Protein AF-F9DR01-F1 (afdb_monomer)

Foldseek 3Di:
DDPPPPPPPPVWFFDWFKADLVVLATDHPVRLVVDDPVVVVVQCVDFMWTDDGFWIATPVLVVPDPVCSVVRTDGPVVVCVVSVHDNNCSNVVVPPPPPPD

Organism: NCBI:txid1027292

Nearest PDB structures (foldseek):
  3r2w-assembly1_A  TM=2.822E-01  e=9.956E+00  Homo sapiens

Structure (mmCIF, N/CA/C/O backbone):
data_AF-F9DR01-F1
#
_entry.id   AF-F9DR01-F1
#
loop_
_atom_site.group_PDB
_atom_site.id
_atom_site.type_symbol
_atom_site.label_atom_id
_atom_site.label_alt_id
_atom_site.label_comp_id
_atom_site.label_asym_id
_atom_site.label_entity_id
_atom_site.label_seq_id
_atom_site.pdbx_PDB_ins_code
_atom_site.Cartn_x
_atom_site.Cartn_y
_atom_site.Cartn_z
_atom_site.occupancy
_atom_site.B_iso_or_equiv
_atom_site.auth_seq_id
_atom_site.auth_comp_id
_atom_site.auth_asym_id
_atom_site.auth_atom_id
_atom_site.pdbx_PDB_model_num
ATOM 1 N N . MET A 1 1 ? 2.318 16.199 -36.575 1.00 39.16 1 MET A N 1
ATOM 2 C CA . MET A 1 1 ? 3.151 15.101 -36.043 1.00 39.16 1 MET A CA 1
ATOM 3 C C . MET A 1 1 ? 3.349 15.396 -34.568 1.00 39.16 1 MET A C 1
ATOM 5 O O . MET A 1 1 ? 4.047 16.349 -34.258 1.00 39.16 1 MET A O 1
ATOM 9 N N . LEU A 1 2 ? 2.621 14.710 -33.686 1.00 42.94 2 LEU A N 1
ATOM 10 C CA . LEU A 1 2 ? 2.766 14.884 -32.237 1.00 42.94 2 LEU A CA 1
ATOM 11 C C . LEU A 1 2 ? 4.028 14.123 -31.804 1.00 42.94 2 LEU A C 1
ATOM 13 O O . LEU A 1 2 ? 4.179 12.973 -32.228 1.00 42.94 2 LEU A O 1
ATOM 17 N N . PRO A 1 3 ? 4.956 14.729 -31.044 1.00 44.06 3 PRO A N 1
ATOM 18 C CA . PRO A 1 3 ? 6.095 13.991 -30.529 1.00 44.06 3 PRO A CA 1
ATOM 19 C C . PRO A 1 3 ? 5.583 12.947 -29.538 1.00 44.06 3 PRO A C 1
ATOM 21 O O . PRO A 1 3 ? 4.746 13.238 -28.686 1.00 44.06 3 PRO A O 1
ATOM 24 N N . ALA A 1 4 ? 6.063 11.717 -29.713 1.00 44.56 4 ALA A N 1
ATOM 25 C CA . ALA A 1 4 ? 5.839 10.617 -28.799 1.00 44.56 4 ALA A CA 1
ATOM 26 C C . ALA A 1 4 ? 6.187 11.073 -27.380 1.00 44.56 4 ALA A C 1
ATOM 28 O O . ALA A 1 4 ? 7.318 11.494 -27.129 1.00 44.56 4 ALA A O 1
ATOM 29 N N . THR A 1 5 ? 5.212 11.004 -26.476 1.00 41.69 5 THR A N 1
ATOM 30 C CA . THR A 1 5 ? 5.437 11.136 -25.042 1.00 41.69 5 THR A CA 1
ATOM 31 C C . THR A 1 5 ? 6.469 10.083 -24.675 1.00 41.69 5 THR A C 1
ATOM 33 O O . THR A 1 5 ? 6.190 8.883 -24.717 1.00 41.69 5 THR A O 1
ATOM 36 N N . SER A 1 6 ? 7.697 10.537 -24.427 1.00 39.75 6 SER A N 1
ATOM 37 C CA . SER A 1 6 ? 8.756 9.724 -23.858 1.00 39.75 6 SER A CA 1
ATOM 38 C C . SER A 1 6 ? 8.204 9.103 -22.586 1.00 39.75 6 SER A C 1
ATOM 40 O O . SER A 1 6 ? 8.115 9.767 -21.559 1.00 39.75 6 SER A O 1
ATOM 42 N N . LEU A 1 7 ? 7.864 7.818 -22.660 1.00 41.94 7 LEU A N 1
ATOM 43 C CA . LEU A 1 7 ? 7.908 6.916 -21.522 1.00 41.94 7 LEU A CA 1
ATOM 44 C C . LEU A 1 7 ? 9.376 6.874 -21.096 1.00 41.94 7 LEU A C 1
ATOM 46 O O . LEU A 1 7 ? 10.134 5.977 -21.469 1.00 41.94 7 LEU A O 1
ATOM 50 N N . ALA A 1 8 ? 9.811 7.928 -20.406 1.00 39.22 8 ALA A N 1
ATOM 51 C CA . ALA A 1 8 ? 11.029 7.905 -19.642 1.00 39.22 8 ALA A CA 1
ATOM 52 C C . ALA A 1 8 ? 10.784 6.837 -18.583 1.00 39.22 8 ALA A C 1
ATOM 54 O O . ALA A 1 8 ? 10.113 7.060 -17.583 1.00 39.22 8 ALA A O 1
ATOM 55 N N . VAL A 1 9 ? 11.277 5.639 -18.877 1.00 41.41 9 VAL A N 1
ATOM 56 C CA . VAL A 1 9 ? 11.620 4.630 -17.889 1.00 41.41 9 VAL A CA 1
ATOM 57 C C . VAL A 1 9 ? 12.555 5.299 -16.886 1.00 41.41 9 VAL A C 1
ATOM 59 O O . VAL A 1 9 ? 13.776 5.216 -16.997 1.00 41.41 9 VAL A O 1
ATOM 62 N N . SER A 1 10 ? 11.976 5.999 -15.914 1.00 43.12 10 SER A N 1
ATOM 63 C CA . SER A 1 10 ? 12.639 6.271 -14.655 1.00 43.12 10 SER A CA 1
ATOM 64 C C . SER A 1 10 ? 12.843 4.900 -14.040 1.00 43.12 10 SER A C 1
ATOM 66 O O . SER A 1 10 ? 11.946 4.313 -13.443 1.00 43.12 10 SER A O 1
ATOM 68 N N . ALA A 1 11 ? 14.034 4.345 -14.262 1.00 47.88 11 ALA A N 1
ATOM 69 C CA . ALA A 1 11 ? 14.533 3.125 -13.643 1.00 47.88 11 ALA A CA 1
ATOM 70 C C . ALA A 1 11 ? 14.788 3.326 -12.134 1.00 47.88 11 ALA A C 1
ATOM 72 O O . ALA A 1 11 ? 15.724 2.773 -11.563 1.00 47.88 11 ALA A O 1
ATOM 73 N N . GLU A 1 12 ? 13.953 4.135 -11.492 1.00 61.00 12 GLU A N 1
ATOM 74 C CA . GLU A 1 12 ? 13.905 4.378 -10.068 1.00 61.00 12 GLU A CA 1
ATOM 75 C C . GLU A 1 12 ? 12.525 3.908 -9.623 1.00 61.00 12 GLU A C 1
ATOM 77 O O . GLU A 1 12 ? 11.486 4.417 -10.049 1.00 61.00 12 GLU A O 1
ATOM 82 N N . ASN A 1 13 ? 12.516 2.833 -8.834 1.00 72.00 13 ASN A N 1
ATOM 83 C CA . ASN A 1 13 ? 11.287 2.300 -8.265 1.00 72.00 13 ASN A CA 1
ATOM 84 C C . ASN A 1 13 ? 10.524 3.418 -7.545 1.00 72.00 13 ASN A C 1
ATOM 86 O O . ASN A 1 13 ? 11.148 4.263 -6.898 1.00 72.00 13 ASN A O 1
ATOM 90 N N . ALA A 1 14 ? 9.191 3.370 -7.590 1.00 75.50 14 ALA A N 1
ATOM 91 C CA . ALA A 1 14 ? 8.376 4.380 -6.932 1.00 75.50 14 ALA A CA 1
ATOM 92 C C . ALA A 1 14 ? 8.703 4.437 -5.433 1.00 75.50 14 ALA A C 1
ATOM 94 O O . ALA A 1 14 ? 9.015 3.399 -4.819 1.00 75.50 14 ALA A O 1
ATOM 95 N N . PRO A 1 15 ? 8.646 5.631 -4.819 1.00 81.88 15 PRO A N 1
ATOM 96 C CA . PRO A 1 15 ? 9.052 5.796 -3.437 1.00 81.88 15 PRO A CA 1
ATOM 97 C C . PRO A 1 15 ? 8.224 4.907 -2.508 1.00 81.88 15 PRO A C 1
ATOM 99 O O . PRO A 1 15 ? 7.050 4.607 -2.729 1.00 81.88 15 PRO A O 1
ATOM 102 N N . THR A 1 16 ? 8.854 4.439 -1.435 1.00 86.19 16 THR A N 1
ATOM 103 C CA . THR A 1 16 ? 8.180 3.528 -0.507 1.00 86.19 16 THR A CA 1
ATOM 104 C C . THR A 1 16 ? 7.114 4.274 0.292 1.00 86.19 16 THR A C 1
ATOM 106 O O . THR A 1 16 ? 7.423 5.183 1.065 1.00 86.19 16 THR A O 1
ATOM 109 N N . GLY A 1 17 ? 5.863 3.844 0.168 1.00 88.56 17 GLY A N 1
ATOM 110 C CA . GLY A 1 17 ? 4.729 4.479 0.831 1.00 88.56 17 GLY A CA 1
ATOM 111 C C . GLY A 1 17 ? 3.404 3.845 0.440 1.00 88.56 17 GLY A C 1
ATOM 112 O O . GLY A 1 17 ? 3.374 2.722 -0.062 1.00 88.56 17 GLY A O 1
ATOM 113 N N . ILE A 1 18 ? 2.313 4.548 0.726 1.00 90.25 18 ILE A N 1
ATOM 114 C CA . ILE A 1 18 ? 0.950 4.073 0.510 1.00 90.25 18 ILE A CA 1
ATOM 115 C C . ILE A 1 18 ? 0.319 4.872 -0.621 1.00 90.25 18 ILE A C 1
ATOM 117 O O . ILE A 1 18 ? 0.351 6.096 -0.610 1.00 90.25 18 ILE A O 1
ATOM 121 N N . TYR A 1 19 ? -0.274 4.165 -1.567 1.00 89.75 19 TYR A N 1
ATOM 122 C CA . TYR A 1 19 ? -0.823 4.691 -2.802 1.00 89.75 19 TYR A CA 1
ATOM 123 C C . TYR A 1 19 ? -2.308 4.361 -2.894 1.00 89.75 19 TYR A C 1
ATOM 125 O O . TYR A 1 19 ? -2.725 3.233 -2.624 1.00 89.75 19 TYR A O 1
ATOM 133 N N . SER A 1 20 ? -3.112 5.330 -3.304 1.00 90.00 20 SER A N 1
ATOM 134 C CA . SER A 1 20 ? -4.461 5.099 -3.804 1.00 90.00 20 SER A CA 1
ATOM 135 C C . SER A 1 20 ? -4.432 5.314 -5.303 1.00 90.00 20 SER A C 1
ATOM 137 O O . SER A 1 20 ? -4.219 6.435 -5.742 1.00 90.00 20 SER A O 1
ATOM 139 N N . VAL A 1 21 ? -4.650 4.252 -6.077 1.00 86.56 21 VAL A N 1
ATOM 140 C CA . VAL A 1 21 ? -4.759 4.366 -7.538 1.00 86.56 21 VAL A CA 1
ATOM 141 C C . VAL A 1 21 ? -6.060 5.060 -7.923 1.00 86.56 21 VAL A C 1
ATOM 143 O O . VAL A 1 21 ? -6.053 5.939 -8.763 1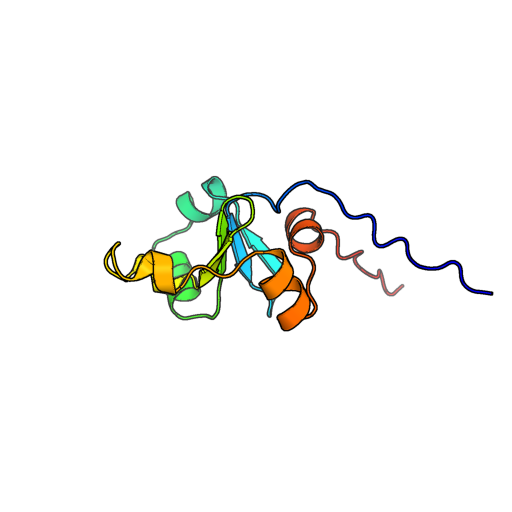.00 86.56 21 VAL A O 1
ATOM 146 N N . GLU A 1 22 ? -7.172 4.726 -7.260 1.00 84.75 22 GLU A N 1
ATOM 147 C CA . GLU A 1 22 ? -8.486 5.313 -7.575 1.00 84.75 22 GLU A CA 1
ATOM 148 C C . GLU A 1 22 ? -8.563 6.818 -7.298 1.00 84.75 22 GLU A C 1
ATOM 150 O O . GLU A 1 22 ? -9.393 7.506 -7.883 1.00 84.75 22 GLU A O 1
ATOM 155 N N . LYS A 1 23 ? -7.757 7.315 -6.355 1.00 84.62 23 LYS A N 1
ATOM 156 C CA . LYS A 1 23 ? -7.743 8.731 -5.963 1.00 84.62 23 LYS A CA 1
ATOM 157 C C . LYS A 1 23 ? -6.473 9.455 -6.388 1.00 84.62 23 LYS A C 1
ATOM 159 O O . LYS A 1 23 ? -6.380 10.649 -6.140 1.00 84.62 23 LYS A O 1
ATOM 164 N N . GLU A 1 24 ? -5.502 8.719 -6.920 1.00 84.25 24 GLU A N 1
ATOM 165 C CA . GLU A 1 24 ? -4.186 9.231 -7.311 1.00 84.25 24 GLU A CA 1
ATOM 166 C C . GLU A 1 24 ? -3.490 9.963 -6.148 1.00 84.25 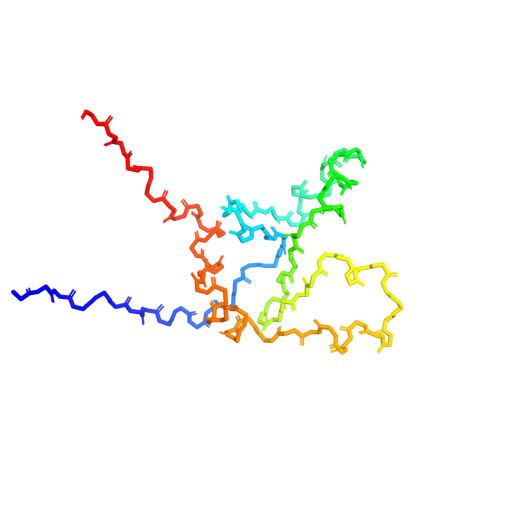24 GLU A C 1
ATOM 168 O O . GLU A 1 24 ? -2.921 11.040 -6.289 1.00 84.25 24 GLU A O 1
ATOM 173 N N . ILE A 1 25 ? -3.554 9.362 -4.951 1.00 85.94 25 ILE A N 1
ATOM 174 C CA . ILE A 1 25 ? -2.976 9.917 -3.717 1.00 85.94 25 ILE A CA 1
ATOM 175 C C . ILE A 1 25 ? -1.788 9.074 -3.275 1.00 85.94 25 ILE A C 1
ATOM 177 O O . ILE A 1 25 ? -1.897 7.851 -3.166 1.00 85.94 25 ILE A O 1
ATOM 181 N N . TYR A 1 26 ? -0.700 9.741 -2.903 1.00 87.88 26 TYR A N 1
ATOM 182 C CA . TYR A 1 26 ? 0.438 9.148 -2.213 1.00 87.88 26 TYR A CA 1
ATOM 183 C C . TYR A 1 26 ? 0.540 9.651 -0.768 1.00 87.88 26 TYR A C 1
ATOM 185 O O . TYR A 1 26 ? 0.379 10.836 -0.490 1.00 87.88 26 TYR A O 1
ATOM 193 N N . TYR A 1 27 ? 0.847 8.734 0.150 1.00 87.50 27 TYR A N 1
ATOM 194 C CA . TYR A 1 27 ? 1.271 9.039 1.509 1.00 87.50 27 TYR A CA 1
ATOM 195 C C . TYR A 1 27 ? 2.609 8.377 1.801 1.00 87.50 27 TYR A C 1
ATOM 197 O O . TYR A 1 27 ? 2.747 7.149 1.763 1.00 87.50 27 TYR A O 1
ATOM 205 N N . SER A 1 28 ? 3.586 9.182 2.201 1.00 85.19 28 SER A N 1
ATOM 206 C CA . SER A 1 28 ? 4.850 8.661 2.700 1.00 85.19 28 SER A CA 1
ATOM 207 C C . SER A 1 28 ? 4.661 7.879 4.004 1.00 85.19 28 SER A C 1
ATOM 209 O O . SER A 1 28 ? 3.687 8.037 4.751 1.00 85.19 28 SER A O 1
ATOM 211 N N . LYS A 1 29 ? 5.656 7.056 4.350 1.00 82.00 29 LYS A N 1
ATOM 212 C CA . LYS A 1 29 ? 5.699 6.353 5.644 1.00 82.00 29 LYS A CA 1
ATOM 213 C C . LYS A 1 29 ? 5.546 7.308 6.837 1.00 82.00 29 LYS A C 1
ATOM 215 O O . LYS A 1 29 ? 4.960 6.925 7.850 1.00 82.00 29 LYS A O 1
ATOM 220 N N . THR A 1 30 ? 6.088 8.521 6.738 1.00 80.88 30 THR A N 1
ATOM 221 C CA . THR A 1 30 ? 6.031 9.534 7.801 1.00 80.88 30 THR A CA 1
ATOM 222 C C . TH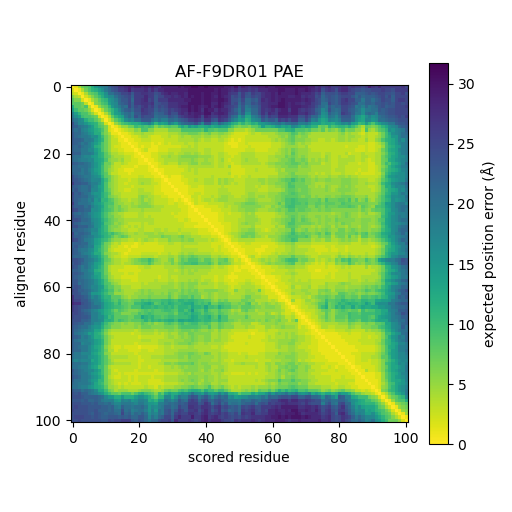R A 1 30 ? 4.625 10.105 7.939 1.00 80.88 30 THR A C 1
ATOM 224 O O . THR A 1 30 ? 4.089 10.124 9.047 1.00 80.88 30 THR A O 1
ATOM 227 N N . GLU A 1 31 ? 3.991 10.474 6.826 1.00 83.75 31 GLU A N 1
ATOM 228 C CA . GLU A 1 31 ? 2.612 10.974 6.820 1.00 83.75 31 GLU A CA 1
ATOM 229 C C . GLU A 1 31 ? 1.640 9.915 7.321 1.00 83.75 31 GLU A C 1
ATOM 231 O O . GLU A 1 31 ? 0.856 10.174 8.232 1.00 83.75 31 GLU A O 1
ATOM 236 N N . PHE A 1 32 ? 1.757 8.681 6.821 1.00 84.31 32 PHE A N 1
ATOM 237 C CA . PHE A 1 32 ? 0.916 7.593 7.296 1.00 84.31 32 PHE A CA 1
ATOM 238 C C . PHE A 1 32 ? 1.096 7.348 8.795 1.00 84.31 32 PHE A C 1
ATOM 240 O O . PHE A 1 32 ? 0.121 7.103 9.498 1.00 84.31 32 PHE A O 1
ATOM 247 N N . LYS A 1 33 ? 2.318 7.443 9.335 1.00 81.75 33 LYS A N 1
ATOM 248 C CA . LYS A 1 33 ? 2.540 7.326 10.785 1.00 81.75 33 LYS A CA 1
ATOM 249 C C . LYS A 1 33 ? 1.867 8.451 11.567 1.00 81.75 33 LYS A C 1
ATOM 251 O O . LYS A 1 33 ? 1.260 8.143 12.594 1.00 81.75 33 LYS A O 1
ATOM 256 N N . ALA A 1 34 ? 1.939 9.686 11.073 1.00 86.81 34 ALA A N 1
ATOM 257 C CA . ALA A 1 34 ? 1.337 10.864 11.692 1.00 86.81 34 ALA A CA 1
ATOM 258 C C . ALA A 1 34 ? -0.203 10.860 11.652 1.00 86.81 34 ALA A C 1
ATOM 260 O O . ALA A 1 34 ? -0.839 11.523 12.469 1.00 86.81 34 ALA A O 1
ATOM 261 N N . MET A 1 35 ? -0.819 10.081 10.756 1.00 84.88 35 MET A N 1
ATOM 262 C CA . MET A 1 35 ? -2.275 9.960 10.692 1.00 84.88 35 MET A CA 1
ATOM 263 C C . MET A 1 35 ? -2.892 9.366 11.957 1.00 84.88 35 MET A C 1
ATOM 265 O O . MET A 1 35 ? -2.383 8.420 12.575 1.00 84.88 35 MET A O 1
ATOM 269 N N . SER A 1 36 ? -4.080 9.872 12.272 1.00 89.00 36 SER A N 1
ATOM 270 C CA . SER A 1 36 ? -4.915 9.359 13.350 1.00 89.00 36 SER A CA 1
ATOM 271 C C . SER A 1 36 ? -5.396 7.928 13.070 1.00 89.00 36 SER A C 1
ATOM 273 O O . SER A 1 36 ? -5.546 7.493 11.924 1.00 89.00 36 SER A O 1
ATOM 275 N N . SER A 1 37 ? -5.691 7.171 14.130 1.00 87.81 37 SER A N 1
ATOM 276 C CA . SER A 1 37 ? -6.180 5.787 14.018 1.00 87.81 37 SER A CA 1
ATOM 277 C C . SER A 1 37 ? -7.473 5.672 13.200 1.00 87.81 37 SER A C 1
ATOM 279 O O . SER A 1 37 ? -7.692 4.659 12.538 1.00 87.81 37 SER A O 1
ATOM 281 N N . ALA A 1 38 ? -8.322 6.705 13.215 1.00 86.38 38 ALA A N 1
ATOM 282 C CA . ALA A 1 38 ? -9.536 6.763 12.403 1.00 86.38 38 ALA A CA 1
ATOM 283 C C . ALA A 1 38 ? -9.221 6.857 10.900 1.00 86.38 38 ALA A C 1
ATOM 285 O O . ALA A 1 38 ? -9.797 6.110 10.109 1.00 86.38 38 ALA A O 1
ATOM 286 N N . GLN A 1 39 ? -8.266 7.711 10.514 1.00 85.12 39 GLN A N 1
ATOM 287 C CA . GLN A 1 39 ? -7.810 7.836 9.125 1.00 85.12 39 GLN A CA 1
ATOM 288 C C . GLN A 1 39 ? -7.179 6.534 8.635 1.00 85.12 39 GLN A C 1
ATOM 290 O O . GLN A 1 39 ? -7.581 6.017 7.597 1.00 85.12 39 GLN A O 1
ATOM 295 N N . LYS A 1 40 ? -6.286 5.933 9.430 1.00 84.19 40 LYS A N 1
ATOM 296 C CA . LYS A 1 40 ? -5.683 4.630 9.110 1.00 84.19 40 LYS A CA 1
ATOM 297 C C . LYS A 1 40 ? -6.751 3.565 8.874 1.00 84.19 40 LYS A C 1
ATOM 299 O O . LYS A 1 40 ? -6.727 2.898 7.849 1.00 84.19 40 LYS A O 1
ATOM 304 N N . LYS A 1 41 ? -7.739 3.445 9.772 1.00 85.00 41 LY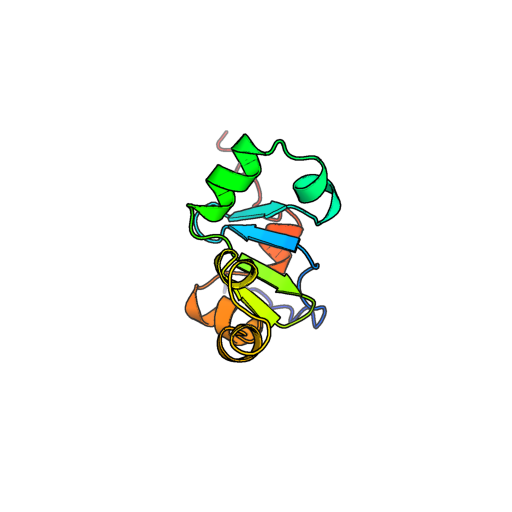S A N 1
ATOM 305 C CA . LYS A 1 41 ? -8.865 2.507 9.605 1.00 85.00 41 LYS A CA 1
ATOM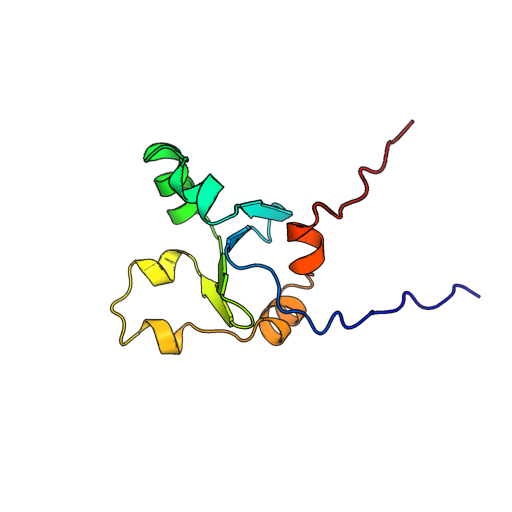 306 C C . LYS A 1 41 ? -9.658 2.751 8.321 1.00 85.00 41 LYS A C 1
ATOM 308 O O . LYS A 1 41 ? -10.141 1.785 7.743 1.00 85.00 41 LYS A O 1
ATOM 313 N N . LYS A 1 42 ? -9.816 4.005 7.888 1.00 85.06 42 LYS A N 1
ATOM 314 C CA . LYS A 1 42 ? -10.476 4.327 6.616 1.00 85.06 42 LYS A CA 1
ATOM 315 C C . LYS A 1 42 ? -9.651 3.825 5.430 1.00 85.06 42 LYS A C 1
ATOM 317 O O . LYS A 1 42 ? -10.199 3.127 4.590 1.00 85.06 42 LYS A O 1
ATOM 322 N N . ILE A 1 43 ? -8.344 4.083 5.434 1.00 84.75 43 ILE A N 1
ATOM 323 C CA . ILE A 1 43 ? -7.410 3.608 4.402 1.00 84.75 43 ILE A CA 1
ATOM 324 C C . ILE A 1 43 ? -7.425 2.072 4.325 1.00 84.75 43 ILE A C 1
ATOM 326 O O . ILE A 1 43 ? -7.565 1.519 3.244 1.00 84.75 43 ILE A O 1
ATOM 330 N N . PHE A 1 44 ? -7.395 1.369 5.463 1.00 82.38 44 PHE A N 1
ATOM 331 C CA . PHE A 1 44 ? -7.480 -0.101 5.506 1.00 82.38 44 PHE A CA 1
ATOM 332 C C . PHE A 1 44 ? -8.809 -0.682 4.997 1.00 82.38 44 PHE A C 1
ATOM 334 O O . PHE A 1 44 ? -8.856 -1.857 4.641 1.00 82.38 44 PHE A O 1
ATOM 341 N N . LYS A 1 45 ? -9.894 0.101 5.009 1.00 82.19 45 LYS A N 1
ATOM 342 C CA . LYS A 1 45 ? -11.205 -0.305 4.475 1.00 82.19 45 LYS A CA 1
ATOM 343 C C . LYS A 1 45 ? -11.357 -0.008 2.983 1.00 82.19 45 LYS A C 1
ATOM 345 O O . LYS A 1 45 ? -12.276 -0.528 2.360 1.00 82.19 45 LYS A O 1
ATOM 350 N N . GLU A 1 46 ? -10.501 0.843 2.435 1.00 82.81 46 GLU A N 1
ATOM 351 C CA . GLU A 1 46 ? -10.492 1.231 1.030 1.00 82.81 46 GLU A CA 1
ATOM 352 C C . GLU A 1 46 ? -9.422 0.438 0.256 1.00 82.81 46 GLU A C 1
ATOM 354 O O . GLU A 1 46 ? -8.548 -0.209 0.839 1.00 82.81 46 GLU A O 1
ATOM 359 N N . LYS A 1 47 ? -9.470 0.490 -1.080 1.00 84.88 47 LYS A N 1
ATOM 360 C CA . LYS A 1 47 ? -8.463 -0.136 -1.945 1.00 84.88 47 LYS A CA 1
ATOM 361 C C . LYS A 1 47 ? -7.221 0.750 -2.046 1.00 84.88 47 LYS A C 1
ATOM 363 O O . LYS A 1 47 ? -7.062 1.537 -2.975 1.00 84.88 47 LYS A O 1
ATOM 368 N N . TRP A 1 48 ? -6.347 0.619 -1.057 1.00 90.06 48 TRP A N 1
ATOM 369 C CA . TRP A 1 48 ? -5.020 1.232 -1.068 1.00 90.06 48 TRP A CA 1
ATOM 370 C C . TRP A 1 48 ? -3.942 0.169 -1.236 1.00 90.06 48 TRP A C 1
ATOM 372 O O . TRP A 1 48 ? -4.149 -1.007 -0.926 1.00 90.06 48 TRP A O 1
ATOM 382 N N . PHE A 1 49 ? -2.778 0.603 -1.693 1.00 90.75 49 PHE A N 1
ATOM 383 C CA . PHE A 1 49 ? -1.629 -0.230 -2.003 1.00 90.75 49 PHE A CA 1
ATOM 384 C C . PHE A 1 49 ? -0.384 0.317 -1.315 1.00 90.75 49 PHE A C 1
ATOM 386 O O . PHE A 1 49 ? -0.328 1.484 -0.952 1.00 90.75 49 PHE A O 1
ATOM 393 N N . ILE A 1 50 ? 0.615 -0.523 -1.105 1.00 89.56 50 ILE A N 1
ATOM 394 C CA . ILE A 1 50 ? 1.892 -0.185 -0.495 1.00 89.56 50 ILE A CA 1
ATOM 395 C C . ILE A 1 50 ? 2.960 -0.526 -1.517 1.00 89.56 50 ILE A C 1
ATOM 397 O O . ILE A 1 50 ? 3.072 -1.692 -1.885 1.00 89.56 50 ILE A O 1
ATOM 401 N N . SER A 1 51 ? 3.748 0.457 -1.939 1.00 88.56 51 SER A N 1
ATOM 402 C CA . SER A 1 51 ? 4.955 0.192 -2.724 1.00 88.56 51 SER A CA 1
ATOM 403 C C . SER A 1 51 ? 6.154 0.080 -1.792 1.00 88.56 51 SER A C 1
ATOM 405 O O . SER A 1 51 ? 6.308 0.887 -0.873 1.00 88.56 51 SER A O 1
ATOM 407 N N . THR A 1 52 ? 7.011 -0.908 -2.028 1.00 83.69 52 THR A N 1
ATOM 408 C CA . THR A 1 52 ? 8.278 -1.113 -1.320 1.00 83.69 52 THR A CA 1
ATOM 409 C C . THR A 1 52 ? 9.415 -1.304 -2.322 1.00 83.69 52 THR A C 1
ATOM 411 O O . THR A 1 52 ? 9.972 -2.39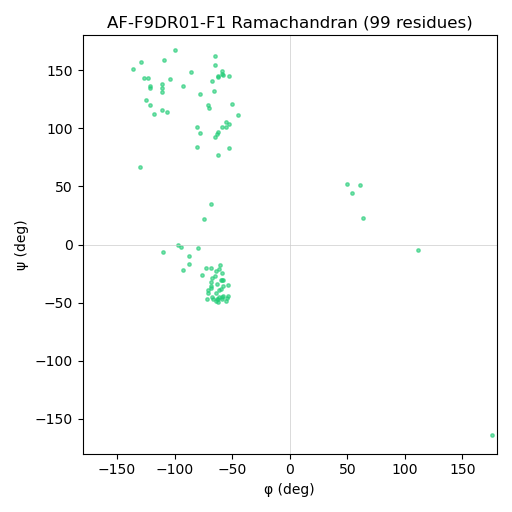6 -2.437 1.00 83.69 52 THR A O 1
ATOM 414 N N . GLY A 1 53 ? 9.740 -0.256 -3.084 1.00 74.38 53 GLY A N 1
ATOM 415 C CA . GLY A 1 53 ? 10.923 -0.242 -3.949 1.00 74.38 53 GLY A CA 1
ATOM 416 C C . GLY A 1 53 ? 10.905 -1.330 -5.028 1.00 74.38 53 GLY A C 1
ATOM 417 O O . GLY A 1 53 ? 11.861 -2.094 -5.139 1.00 74.38 53 GLY A O 1
ATOM 418 N N . GLY A 1 54 ? 9.810 -1.414 -5.792 1.00 81.38 54 GLY A N 1
ATOM 419 C CA . GLY A 1 54 ? 9.670 -2.320 -6.943 1.00 81.38 54 GLY A CA 1
ATOM 420 C C . GLY A 1 54 ? 8.659 -3.454 -6.750 1.00 81.38 54 GLY A C 1
ATOM 421 O O . GLY A 1 54 ? 8.366 -4.191 -7.692 1.00 81.38 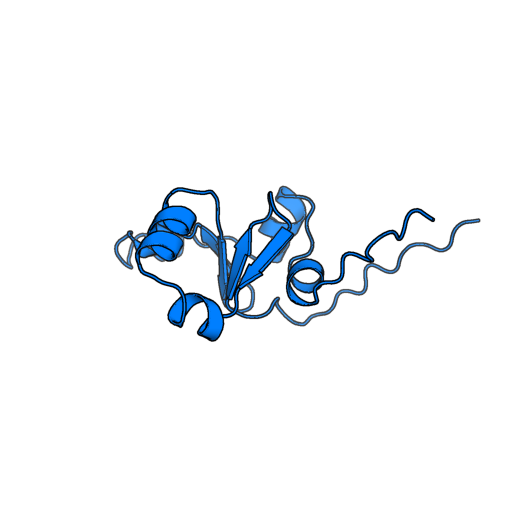54 GLY A O 1
ATOM 422 N N . GLN A 1 55 ? 8.085 -3.582 -5.553 1.00 88.00 55 GLN A N 1
ATOM 423 C CA . GLN A 1 55 ? 6.960 -4.474 -5.263 1.00 88.00 55 GLN A CA 1
ATOM 424 C C . GLN A 1 55 ? 5.797 -3.677 -4.690 1.00 88.00 55 GLN A C 1
ATOM 426 O O . GLN A 1 55 ? 6.008 -2.752 -3.908 1.00 88.00 55 GLN A O 1
ATOM 431 N N . VAL A 1 56 ? 4.584 -4.062 -5.064 1.00 89.38 56 VAL A N 1
ATOM 432 C CA . VAL A 1 56 ? 3.333 -3.452 -4.639 1.00 89.38 56 VAL A CA 1
ATOM 433 C C . VAL A 1 56 ? 2.481 -4.506 -3.946 1.00 89.38 56 VAL A C 1
ATOM 435 O O . VAL A 1 56 ? 2.335 -5.630 -4.421 1.00 89.38 56 VAL A O 1
ATOM 438 N N . PHE A 1 57 ? 1.911 -4.129 -2.809 1.00 90.06 57 PHE A N 1
ATOM 439 C CA . PHE A 1 57 ? 1.054 -4.978 -1.993 1.00 90.06 57 PHE A CA 1
ATOM 440 C C . PHE A 1 57 ? -0.261 -4.257 -1.737 1.00 90.06 57 PHE A C 1
ATOM 442 O O . PHE A 1 57 ? -0.244 -3.051 -1.504 1.00 90.06 57 PHE A O 1
ATOM 449 N N . PRO A 1 58 ? -1.411 -4.938 -1.697 1.00 89.12 58 PRO A N 1
ATOM 450 C CA . PRO A 1 58 ? -2.613 -4.312 -1.164 1.00 89.12 58 PRO A CA 1
ATOM 451 C C . PRO A 1 58 ? -2.393 -3.962 0.315 1.00 89.12 58 PRO A C 1
ATOM 453 O O . PRO A 1 58 ? -1.754 -4.714 1.047 1.00 89.12 58 PRO A O 1
ATOM 456 N N . ILE A 1 59 ? -2.937 -2.841 0.796 1.00 86.56 59 ILE A N 1
ATOM 457 C CA . ILE A 1 59 ? -2.750 -2.421 2.195 1.00 86.56 59 ILE A CA 1
ATOM 458 C C . ILE A 1 59 ? -3.279 -3.467 3.185 1.00 86.56 59 ILE A C 1
ATOM 460 O O . ILE A 1 59 ? -2.725 -3.655 4.269 1.00 86.56 59 ILE A O 1
ATOM 464 N N . SER A 1 60 ? -4.316 -4.204 2.782 1.00 83.50 60 SER A N 1
ATOM 465 C CA . SER A 1 60 ? -4.876 -5.327 3.530 1.00 83.50 60 SER A CA 1
ATOM 466 C C . SER A 1 60 ? -3.879 -6.469 3.739 1.00 83.50 60 SER A C 1
ATOM 468 O O . SER A 1 60 ? -4.034 -7.219 4.700 1.00 83.50 60 SER A O 1
ATOM 470 N N . ALA A 1 61 ? -2.825 -6.571 2.920 1.00 83.31 61 ALA A N 1
ATOM 471 C CA . ALA A 1 61 ? -1.762 -7.549 3.107 1.00 83.31 61 ALA A CA 1
ATOM 472 C C . ALA A 1 61 ? -1.072 -7.380 4.468 1.00 83.31 61 ALA A C 1
ATOM 474 O O . ALA A 1 61 ? -0.710 -8.376 5.076 1.00 83.31 61 ALA A O 1
ATOM 475 N N . MET A 1 62 ? -0.989 -6.165 5.028 1.00 77.62 62 MET A N 1
ATOM 476 C CA . MET A 1 62 ? -0.422 -5.950 6.373 1.00 77.62 62 MET A CA 1
ATOM 477 C C . MET A 1 62 ? -1.168 -6.691 7.495 1.00 77.62 62 MET A C 1
ATOM 479 O O . MET A 1 62 ? -0.633 -6.831 8.592 1.00 77.62 62 MET A O 1
ATOM 483 N N . LEU A 1 63 ? -2.405 -7.131 7.249 1.00 79.12 63 LEU A N 1
ATOM 484 C CA . LEU A 1 63 ? -3.188 -7.929 8.194 1.00 79.12 63 LEU A CA 1
ATOM 485 C C . LEU A 1 63 ? -2.929 -9.435 8.045 1.00 79.12 63 LEU A C 1
ATOM 487 O O . LEU A 1 63 ? -3.395 -10.220 8.870 1.00 79.12 63 LEU A O 1
ATOM 491 N N . LEU A 1 64 ? -2.221 -9.845 6.992 1.00 81.56 64 LEU A N 1
ATOM 492 C CA . LEU A 1 64 ? -1.906 -11.238 6.719 1.00 81.56 64 LEU A CA 1
ATOM 493 C C . LEU A 1 64 ? -0.631 -11.669 7.457 1.00 81.56 64 LEU A C 1
ATOM 495 O O . LEU A 1 64 ? 0.300 -10.876 7.624 1.00 81.56 64 LEU A O 1
ATOM 499 N N . PRO A 1 65 ? -0.544 -12.948 7.861 1.00 80.62 65 PRO A N 1
ATOM 500 C CA . PRO A 1 65 ? 0.707 -13.520 8.330 1.00 80.62 65 PRO A CA 1
ATOM 501 C C . PRO A 1 65 ? 1.786 -13.433 7.244 1.00 80.62 65 PRO A C 1
ATOM 503 O O . PRO A 1 65 ? 1.512 -13.517 6.045 1.00 80.62 65 PRO A O 1
ATOM 506 N N . SER A 1 66 ? 3.039 -13.305 7.674 1.00 74.88 66 SER A N 1
ATOM 507 C CA . SER A 1 66 ? 4.195 -13.063 6.803 1.00 74.88 66 SER A CA 1
ATOM 508 C C . SER A 1 66 ? 4.424 -14.135 5.735 1.00 74.88 66 SER A C 1
ATOM 510 O O . SER A 1 66 ? 4.969 -13.837 4.676 1.00 74.88 66 SER A O 1
ATOM 512 N N . THR A 1 67 ? 3.947 -15.358 5.960 1.00 76.25 67 THR A N 1
ATOM 513 C CA . THR A 1 67 ? 3.972 -16.454 4.980 1.00 76.25 67 THR A CA 1
ATOM 514 C C . THR A 1 67 ? 3.055 -16.210 3.777 1.00 76.25 67 THR A C 1
ATOM 516 O O . THR A 1 67 ? 3.353 -16.680 2.683 1.00 76.25 67 THR A O 1
ATOM 519 N N . LEU A 1 68 ? 1.967 -15.452 3.952 1.00 77.56 68 LEU A N 1
ATOM 520 C CA . LEU A 1 68 ? 1.011 -15.115 2.893 1.00 77.56 68 LEU A CA 1
ATOM 521 C C . LEU A 1 68 ? 1.342 -13.785 2.203 1.00 77.56 68 LEU A C 1
ATOM 523 O O . LEU A 1 68 ? 0.969 -13.601 1.047 1.00 77.56 68 LEU A O 1
ATOM 527 N N . LEU A 1 69 ? 2.093 -12.894 2.863 1.00 74.50 69 LEU A N 1
ATOM 528 C CA . LEU A 1 69 ? 2.534 -11.609 2.298 1.00 74.50 69 LEU A CA 1
ATOM 529 C C . LEU A 1 69 ? 3.254 -11.775 0.957 1.00 74.50 69 LEU A C 1
ATOM 531 O O . LEU A 1 69 ? 2.956 -11.060 0.003 1.00 74.50 69 LEU A O 1
ATOM 535 N N . ILE A 1 70 ? 4.159 -12.752 0.869 1.00 72.94 70 ILE A N 1
ATOM 536 C CA . ILE A 1 70 ? 4.972 -13.002 -0.330 1.00 72.94 70 ILE A CA 1
ATOM 537 C C . ILE A 1 70 ? 4.087 -13.390 -1.523 1.00 72.94 70 ILE A C 1
ATOM 539 O O . ILE A 1 70 ? 4.368 -13.000 -2.648 1.00 72.94 70 ILE A O 1
ATOM 543 N N . SER A 1 71 ? 2.979 -14.100 -1.279 1.00 75.56 71 SER A N 1
ATOM 544 C CA . SER A 1 71 ? 2.033 -14.487 -2.338 1.00 75.56 71 SER A CA 1
ATOM 545 C C . SER A 1 71 ? 1.194 -13.312 -2.849 1.00 75.56 71 SER A C 1
ATOM 547 O O . SER A 1 71 ? 0.634 -13.386 -3.936 1.00 75.56 71 SER A O 1
ATOM 549 N N . THR A 1 72 ? 1.093 -12.234 -2.067 1.00 81.56 72 THR A N 1
ATOM 550 C CA . THR A 1 72 ? 0.364 -11.009 -2.438 1.00 81.56 72 THR A CA 1
ATOM 551 C C . THR A 1 72 ? 1.250 -9.936 -3.068 1.00 81.56 72 THR A C 1
ATOM 553 O O . THR A 1 72 ? 0.740 -8.880 -3.435 1.00 81.56 72 THR A O 1
ATOM 556 N N . ALA A 1 73 ? 2.558 -10.192 -3.177 1.00 82.88 73 ALA A N 1
ATOM 557 C CA . ALA A 1 73 ? 3.503 -9.288 -3.816 1.00 82.88 73 ALA A CA 1
ATOM 558 C C . ALA A 1 73 ? 3.269 -9.260 -5.331 1.00 82.88 73 ALA A C 1
ATOM 560 O O . ALA A 1 73 ? 3.454 -10.270 -6.010 1.00 82.88 73 ALA A O 1
ATOM 561 N N . GLU A 1 74 ? 2.912 -8.101 -5.874 1.00 89.00 74 GLU A N 1
ATOM 562 C CA . GLU A 1 74 ? 2.907 -7.854 -7.318 1.00 89.00 74 GLU A CA 1
ATOM 563 C C . GLU A 1 74 ? 4.133 -6.998 -7.668 1.00 89.00 74 GLU A C 1
ATOM 565 O O . GLU A 1 74 ? 4.533 -6.124 -6.897 1.00 89.00 74 GLU A O 1
ATOM 570 N N . LYS A 1 75 ? 4.788 -7.243 -8.807 1.00 89.25 75 LYS A N 1
ATOM 571 C CA . LYS A 1 75 ? 5.869 -6.352 -9.259 1.00 89.25 75 LYS A CA 1
ATOM 572 C C . LYS A 1 75 ? 5.272 -5.000 -9.626 1.00 89.25 75 LYS A C 1
ATOM 574 O O . LYS A 1 75 ? 4.227 -4.954 -10.268 1.00 89.25 75 LYS A O 1
ATOM 579 N N . GLN A 1 76 ? 5.964 -3.915 -9.286 1.00 86.19 76 GLN A N 1
ATOM 580 C CA . GLN A 1 76 ? 5.475 -2.557 -9.536 1.00 86.19 76 GLN A CA 1
ATOM 581 C C . GLN A 1 76 ? 5.104 -2.336 -11.009 1.00 86.19 76 GLN A C 1
ATOM 583 O O . GLN A 1 76 ? 4.001 -1.892 -11.291 1.00 86.19 76 GLN A O 1
ATOM 588 N N . VAL A 1 77 ? 5.961 -2.768 -11.936 1.00 86.06 77 VAL A N 1
ATOM 589 C CA . VAL A 1 77 ? 5.739 -2.619 -13.385 1.00 86.06 77 VAL A CA 1
ATOM 590 C C . VAL A 1 77 ? 4.484 -3.358 -13.868 1.00 86.06 77 VAL A C 1
ATOM 592 O O . VAL A 1 77 ? 3.757 -2.866 -14.731 1.00 86.06 77 VAL A O 1
ATOM 595 N N . ASP A 1 78 ? 4.219 -4.552 -13.333 1.00 88.12 78 ASP A N 1
ATOM 596 C CA . ASP A 1 78 ? 3.023 -5.323 -13.687 1.00 88.12 78 ASP A CA 1
ATOM 597 C C . ASP A 1 78 ? 1.761 -4.674 -13.102 1.00 88.12 78 ASP A C 1
ATOM 599 O O . ASP A 1 78 ? 0.742 -4.588 -13.788 1.00 88.12 78 ASP A O 1
ATOM 603 N N . PHE A 1 79 ? 1.851 -4.157 -11.874 1.00 89.38 79 PHE A N 1
ATOM 604 C CA . PHE A 1 79 ? 0.783 -3.403 -11.222 1.00 89.38 79 PHE A CA 1
ATOM 605 C C . PHE A 1 79 ? 0.434 -2.118 -11.990 1.00 89.38 79 PHE A C 1
ATOM 607 O O . PHE A 1 79 ? -0.737 -1.882 -12.290 1.00 89.38 79 PHE A O 1
ATOM 614 N N . GLU A 1 80 ? 1.438 -1.314 -12.342 1.00 87.56 80 GLU A N 1
ATOM 615 C CA . GLU A 1 80 ? 1.306 -0.069 -13.109 1.00 87.56 80 GLU A CA 1
ATOM 616 C C . GLU A 1 80 ? 0.655 -0.328 -14.468 1.00 87.56 80 GLU A C 1
ATOM 618 O O . GLU A 1 80 ? -0.344 0.299 -14.816 1.00 87.56 80 GLU A O 1
ATOM 623 N N . ARG A 1 81 ? 1.126 -1.352 -15.194 1.00 85.88 81 ARG A N 1
ATOM 624 C CA . ARG A 1 81 ? 0.533 -1.763 -16.474 1.00 85.88 81 ARG A CA 1
ATOM 625 C C . ARG A 1 81 ? -0.922 -2.211 -16.325 1.00 85.88 81 ARG A C 1
ATOM 627 O O . ARG A 1 81 ? -1.760 -1.858 -17.148 1.00 85.88 81 ARG A O 1
ATOM 634 N N . LYS A 1 82 ? -1.225 -3.020 -15.309 1.00 88.25 82 LYS A N 1
ATOM 635 C CA . LYS A 1 82 ? -2.562 -3.593 -15.085 1.00 88.25 82 LYS A CA 1
ATOM 636 C C . LYS A 1 82 ? -3.592 -2.543 -14.688 1.00 88.25 82 LYS A C 1
ATOM 638 O O . LYS A 1 82 ? -4.754 -2.667 -15.063 1.00 88.25 82 LYS A O 1
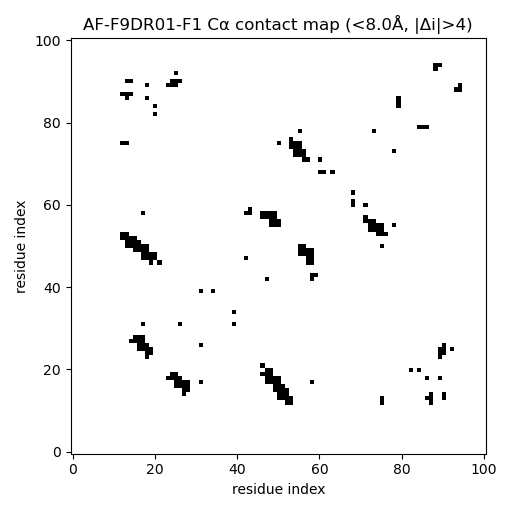ATOM 643 N N . ASN A 1 83 ? -3.170 -1.541 -13.926 1.00 84.50 83 ASN A N 1
ATOM 644 C CA . ASN A 1 83 ? -4.036 -0.464 -13.460 1.00 84.50 83 ASN A CA 1
ATOM 645 C C . ASN A 1 83 ? -3.941 0.799 -14.331 1.00 84.50 83 ASN A C 1
ATOM 647 O O . ASN A 1 83 ? -4.653 1.757 -14.056 1.00 84.50 83 ASN A O 1
ATOM 651 N N . ASN A 1 84 ? -3.107 0.782 -15.378 1.00 85.25 84 ASN A N 1
ATOM 652 C CA . ASN A 1 84 ? -2.834 1.913 -16.265 1.00 85.25 84 ASN A CA 1
ATOM 653 C C . ASN A 1 84 ? -2.494 3.198 -15.489 1.00 85.25 84 ASN A C 1
ATOM 655 O O . ASN A 1 84 ? -3.116 4.238 -15.689 1.00 85.25 84 ASN A O 1
ATOM 659 N N . VAL A 1 85 ? -1.536 3.086 -14.569 1.00 84.38 85 VAL A N 1
ATOM 660 C CA . VAL A 1 85 ? -1.138 4.144 -13.633 1.00 84.38 85 VAL A CA 1
ATOM 661 C C . VAL A 1 85 ? 0.383 4.227 -13.545 1.00 84.38 85 VAL A C 1
ATOM 663 O O . VAL A 1 85 ? 1.048 3.202 -13.684 1.00 84.38 85 VAL A O 1
ATOM 666 N N . ASP A 1 86 ? 0.924 5.412 -13.263 1.00 86.38 86 ASP A N 1
ATOM 667 C CA . ASP A 1 86 ? 2.335 5.615 -12.927 1.00 86.38 86 ASP A CA 1
ATOM 668 C C . ASP A 1 86 ? 2.467 6.023 -11.448 1.00 86.38 86 ASP A C 1
ATOM 670 O O . ASP A 1 86 ? 1.952 7.053 -11.007 1.00 86.38 86 ASP A O 1
ATOM 674 N N . LEU A 1 87 ? 3.122 5.186 -10.636 1.00 84.75 87 LEU A N 1
ATOM 675 C CA . LEU A 1 87 ? 3.245 5.455 -9.201 1.00 84.75 87 LEU A CA 1
ATOM 676 C C . LEU A 1 87 ? 4.288 6.536 -8.898 1.00 84.75 87 LEU A C 1
ATOM 678 O O . LEU A 1 87 ? 4.179 7.204 -7.868 1.00 84.75 87 LEU A O 1
ATOM 682 N N . ASN A 1 88 ? 5.284 6.725 -9.766 1.00 85.19 88 ASN A N 1
ATOM 683 C CA . ASN A 1 88 ? 6.238 7.824 -9.636 1.00 85.19 88 ASN A CA 1
ATOM 684 C C . ASN A 1 88 ? 5.554 9.173 -9.899 1.00 85.19 88 ASN A C 1
ATOM 686 O O . ASN A 1 88 ? 5.831 10.142 -9.188 1.00 85.19 88 ASN A O 1
ATOM 690 N N . GLU A 1 89 ? 4.626 9.227 -10.853 1.00 83.50 89 GLU A N 1
ATOM 691 C CA . GLU A 1 89 ? 3.806 10.407 -11.139 1.00 83.50 89 GLU A CA 1
ATOM 692 C C . GLU A 1 89 ? 2.899 10.755 -9.951 1.00 83.50 89 GLU A C 1
ATOM 694 O O . GLU A 1 89 ? 2.943 11.884 -9.454 1.00 83.50 89 GLU A O 1
ATOM 699 N N . ILE A 1 90 ? 2.179 9.766 -9.401 1.00 83.00 90 ILE A N 1
ATOM 700 C CA . ILE A 1 90 ? 1.347 9.953 -8.199 1.00 83.00 90 ILE A CA 1
ATOM 701 C C . ILE A 1 90 ? 2.186 10.453 -7.014 1.00 83.00 90 ILE A C 1
ATOM 703 O O . ILE A 1 90 ? 1.778 11.369 -6.298 1.00 83.00 90 ILE A O 1
ATOM 707 N N . ALA A 1 91 ? 3.367 9.869 -6.786 1.00 80.81 91 ALA A N 1
ATOM 708 C CA . ALA A 1 91 ? 4.236 10.271 -5.682 1.00 80.81 91 ALA A CA 1
ATOM 709 C C . ALA A 1 91 ? 4.835 11.672 -5.848 1.00 80.81 91 ALA A C 1
ATOM 711 O O . ALA A 1 91 ? 5.049 12.366 -4.854 1.00 80.81 91 ALA A O 1
ATOM 712 N N . SER A 1 92 ? 5.100 12.082 -7.087 1.00 74.62 92 SER A N 1
ATOM 713 C CA . SER A 1 92 ? 5.638 13.407 -7.404 1.00 74.62 92 SER A CA 1
ATOM 714 C C . SER A 1 92 ? 4.563 14.499 -7.387 1.00 74.62 92 SER A C 1
ATOM 716 O O . SER A 1 92 ? 4.884 15.668 -7.589 1.00 74.62 92 SER A O 1
ATOM 718 N N . GLY A 1 93 ? 3.293 14.137 -7.149 1.00 63.09 93 GLY A N 1
ATOM 719 C CA . GLY A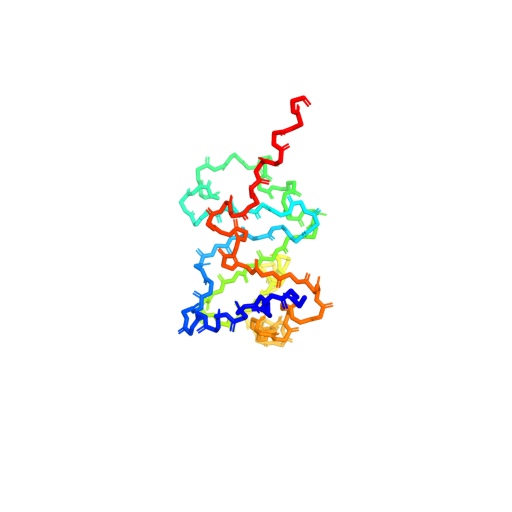 1 93 ? 2.157 15.047 -7.299 1.00 63.09 93 GLY A CA 1
ATOM 720 C C . GLY A 1 93 ? 1.976 15.511 -8.745 1.00 63.09 93 GLY A C 1
ATOM 721 O O . GLY A 1 93 ? 1.407 16.572 -8.975 1.00 63.09 93 GLY A O 1
ATOM 722 N N . GLY A 1 94 ? 2.491 14.733 -9.704 1.00 47.41 94 GLY A N 1
ATOM 723 C CA . GLY A 1 94 ? 2.637 15.066 -11.119 1.00 47.41 94 GLY A CA 1
ATOM 724 C C . GLY A 1 94 ? 1.344 15.051 -11.926 1.00 47.41 94 GLY A C 1
ATOM 725 O O . GLY A 1 94 ? 1.410 14.946 -13.142 1.00 47.41 94 GLY A O 1
ATOM 726 N N . PHE A 1 95 ? 0.185 15.196 -11.286 1.00 49.16 95 PHE A N 1
ATOM 727 C CA . PHE A 1 95 ? -0.983 15.678 -12.004 1.00 49.16 95 PHE A CA 1
ATOM 728 C C . PHE A 1 95 ? -0.841 17.188 -12.083 1.00 49.16 95 PHE A C 1
ATOM 730 O O . PHE A 1 95 ? -1.087 17.894 -11.102 1.00 49.16 95 PHE A O 1
ATOM 737 N N . GLU A 1 96 ? -0.411 17.686 -13.247 1.00 40.28 96 GLU A N 1
ATOM 738 C CA . GLU A 1 96 ? -0.657 19.076 -13.606 1.00 40.28 96 GLU A CA 1
ATOM 739 C C . GLU A 1 96 ? -2.118 19.367 -13.270 1.00 40.28 96 GLU A C 1
ATOM 741 O O . GLU A 1 96 ? -3.047 18.817 -13.868 1.00 40.28 96 GLU A O 1
ATOM 746 N N . VAL A 1 97 ? -2.316 20.215 -12.262 1.00 42.00 97 VAL A N 1
ATOM 747 C CA . VAL A 1 97 ? -3.584 20.886 -12.040 1.00 42.00 97 VAL A CA 1
ATOM 748 C C . VAL A 1 97 ? -3.855 21.581 -13.362 1.00 42.00 97 VAL A C 1
ATOM 750 O O . VAL A 1 97 ? -3.220 22.584 -13.678 1.00 42.00 97 VAL A O 1
ATOM 753 N N . THR A 1 98 ? -4.730 21.003 -14.185 1.00 38.56 98 THR A N 1
ATOM 754 C CA . THR A 1 98 ? -5.247 21.704 -15.349 1.00 38.56 98 THR A CA 1
ATOM 755 C C . THR A 1 98 ? -6.039 22.862 -14.765 1.00 38.56 98 THR A C 1
ATOM 757 O O . THR A 1 98 ? -7.185 22.698 -14.349 1.00 38.56 98 THR A O 1
ATOM 760 N N . THR A 1 99 ? -5.381 24.011 -14.619 1.00 38.97 99 THR A N 1
ATOM 761 C CA . THR A 1 99 ? -6.027 25.287 -14.360 1.00 38.97 99 THR A CA 1
ATOM 762 C C . THR A 1 99 ? -6.966 25.504 -15.534 1.00 38.97 99 THR A C 1
ATOM 764 O O . THR A 1 99 ? -6.535 25.823 -16.639 1.00 38.97 99 THR A O 1
ATOM 767 N N . ILE A 1 100 ? -8.247 25.234 -15.315 1.00 43.97 100 ILE A N 1
ATOM 768 C CA . ILE A 1 100 ? -9.297 25.699 -16.207 1.00 43.97 100 ILE A CA 1
ATOM 769 C C . ILE A 1 100 ? -9.474 27.177 -15.839 1.00 43.97 100 ILE A C 1
ATOM 771 O O . ILE A 1 100 ? -10.104 27.474 -14.823 1.00 43.97 100 ILE A O 1
ATOM 775 N N . GLU A 1 101 ? -8.821 28.073 -16.586 1.00 38.34 101 GLU A N 1
ATOM 776 C CA . GLU A 1 101 ? -9.209 29.494 -16.644 1.00 38.34 101 GLU A CA 1
ATOM 777 C C . GLU A 1 101 ? -10.470 29.667 -17.501 1.00 38.34 101 GLU A C 1
ATOM 779 O O . GLU A 1 101 ? -10.585 28.976 -18.543 1.00 38.34 101 GLU A O 1
#

Radius of gyration: 15.12 Å; Cα contacts (8 Å, |Δi|>4): 117; chains: 1; bounding box: 26×46×50 Å

Sequence (101 aa):
MLPATSLAVSAENAPTGIYSVEKEIYYSKTEFKAMSSAQKKKIFKEKWFISTGGQVFPISAMLLPSTLLISTAEKQVDFERKNNVDLNEIASGGFEVTTIE

Solvent-accessible surface area (backbone atoms only — not comparable to full-atom values): 6038 Å² total; per-residue (Å²): 135,81,80,78,79,75,79,70,76,66,92,58,57,35,73,56,26,39,36,25,76,93,73,57,42,59,37,46,61,65,56,60,65,72,47,52,72,68,57,50,54,51,50,60,72,46,85,30,30,33,35,61,64,46,33,30,30,50,48,61,44,78,77,47,59,76,84,54,38,67,78,52,56,37,48,37,72,59,50,27,64,74,67,73,48,58,61,52,42,34,63,68,60,60,67,76,76,78,77,83,126

Secondary structure (DSSP, 8-state):
-PPP-------SPPPSEEEETTTTEEEEHHHHHHS-HHHHHHHHHS--EEE-SSEEEEGGGGGS-HHHHGGGPEEHHHHHHHHT--HHHHHTT--------

pLDDT: mean 75.83, std 16.95, range [38.34, 90.75]

Mean predicted aligned error: 9.66 Å